Protein AF-Q4R9Z9-F1 (afdb_monomer)

Structure (mmCIF, N/CA/C/O backbone):
data_AF-Q4R9Z9-F1
#
_entry.id   AF-Q4R9Z9-F1
#
loop_
_atom_site.group_PDB
_atom_site.id
_atom_site.type_symbol
_atom_site.label_atom_id
_atom_site.label_alt_id
_atom_site.label_comp_id
_atom_site.label_asym_id
_atom_site.label_entity_id
_atom_site.label_seq_id
_atom_site.pdbx_PDB_ins_code
_atom_site.Cartn_x
_atom_site.Cartn_y
_atom_site.Cartn_z
_atom_site.occupancy
_atom_site.B_iso_or_equiv
_atom_site.auth_seq_id
_atom_site.auth_comp_id
_atom_site.auth_asym_id
_atom_site.auth_atom_id
_atom_site.pdbx_PDB_model_num
ATOM 1 N N . TYR A 1 1 ? -4.452 0.858 14.071 1.00 98.25 1 TYR A N 1
ATOM 2 C CA . TYR A 1 1 ? -5.854 1.250 14.327 1.00 98.25 1 TYR A CA 1
ATOM 3 C C . TYR A 1 1 ? -6.729 0.030 14.118 1.00 98.25 1 TYR A C 1
ATOM 5 O O . TYR A 1 1 ? -6.261 -0.940 13.536 1.00 98.25 1 TYR A O 1
ATOM 13 N N . GLU A 1 2 ? -7.958 0.049 14.612 1.00 97.88 2 GLU A N 1
ATOM 14 C CA . GLU A 1 2 ? -8.841 -1.116 14.569 1.00 97.88 2 GLU A CA 1
ATOM 15 C C . GLU A 1 2 ? -10.013 -0.877 13.621 1.00 97.88 2 GLU A C 1
ATOM 17 O O . GLU A 1 2 ? -10.514 0.245 13.518 1.00 97.88 2 GLU A O 1
ATOM 22 N N . VAL A 1 3 ? -10.450 -1.932 12.935 1.00 97.69 3 VAL A N 1
ATOM 23 C CA . VAL A 1 3 ? -11.632 -1.917 12.064 1.00 97.69 3 VAL A CA 1
ATOM 24 C C . VAL A 1 3 ? -12.477 -3.146 12.360 1.00 97.69 3 VAL A C 1
ATOM 26 O O . VAL A 1 3 ? -11.951 -4.236 12.580 1.00 97.69 3 VAL A O 1
ATOM 29 N N . SER A 1 4 ? -13.796 -2.968 12.339 1.00 95.81 4 SER A N 1
ATOM 30 C CA . SER A 1 4 ? -14.762 -4.061 12.395 1.00 95.81 4 SER A CA 1
ATOM 31 C C . SER A 1 4 ? -15.816 -3.881 11.308 1.00 95.81 4 SER A C 1
ATOM 33 O O . SER A 1 4 ? -16.532 -2.879 11.280 1.00 95.81 4 SER A O 1
ATOM 35 N N . PHE A 1 5 ? -15.939 -4.871 10.424 1.00 94.56 5 PHE A N 1
ATOM 36 C CA . PHE A 1 5 ? -16.993 -4.919 9.411 1.00 94.56 5 PHE A CA 1
ATOM 37 C C . PHE A 1 5 ? -18.237 -5.605 9.988 1.00 94.56 5 PHE A C 1
ATOM 39 O O . PHE A 1 5 ? -18.524 -6.765 9.700 1.00 94.56 5 PHE A O 1
AT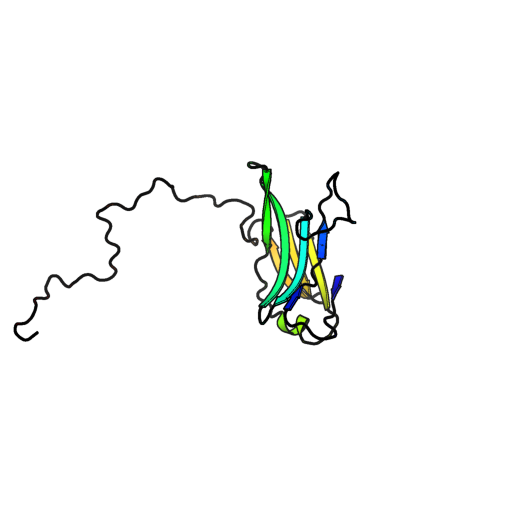OM 46 N 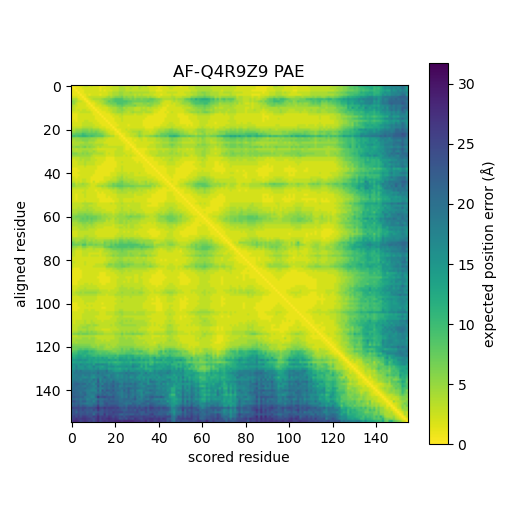N . GLN A 1 6 ? -18.977 -4.888 10.836 1.00 90.44 6 GLN A N 1
ATOM 47 C CA . GLN A 1 6 ? -20.085 -5.444 11.631 1.00 90.44 6 GLN A CA 1
ATOM 48 C C . GLN A 1 6 ? -21.186 -6.107 10.783 1.00 90.44 6 GLN A C 1
ATOM 50 O O . GLN A 1 6 ? -21.710 -7.163 11.141 1.00 90.44 6 GLN A O 1
ATOM 55 N N . ALA A 1 7 ? -21.521 -5.514 9.635 1.00 88.81 7 ALA A N 1
ATOM 56 C CA . ALA A 1 7 ? -22.497 -6.059 8.690 1.00 88.81 7 ALA A CA 1
ATOM 57 C C . ALA A 1 7 ? -21.875 -7.025 7.658 1.00 88.81 7 ALA A C 1
ATOM 59 O O . ALA A 1 7 ? -22.589 -7.566 6.818 1.00 88.81 7 ALA A O 1
ATOM 60 N N . GLY A 1 8 ? -20.565 -7.273 7.735 1.00 85.88 8 GLY A N 1
ATOM 61 C CA . GLY A 1 8 ? -19.769 -7.774 6.617 1.00 85.88 8 GLY A CA 1
ATOM 62 C C . GLY A 1 8 ? -19.432 -6.666 5.616 1.00 85.88 8 GLY A C 1
ATOM 63 O O . GLY A 1 8 ? -19.868 -5.521 5.757 1.00 85.88 8 GLY A O 1
ATOM 64 N N . ILE A 1 9 ? -18.626 -7.006 4.613 1.00 92.44 9 ILE A N 1
ATOM 65 C CA . ILE A 1 9 ? -18.251 -6.097 3.531 1.00 92.44 9 ILE A CA 1
ATOM 66 C C . ILE A 1 9 ? -18.221 -6.838 2.192 1.00 92.44 9 ILE A C 1
ATOM 68 O O . ILE A 1 9 ? -17.538 -7.851 2.045 1.00 92.44 9 ILE A O 1
ATOM 72 N N . ASP A 1 10 ? -18.937 -6.318 1.196 1.00 92.62 10 ASP A N 1
ATOM 73 C CA . ASP A 1 10 ? -18.911 -6.847 -0.173 1.00 92.62 10 ASP A CA 1
ATOM 74 C C . ASP A 1 10 ? -17.918 -6.074 -1.039 1.00 92.62 10 ASP A C 1
ATOM 76 O O . ASP A 1 10 ? -16.996 -6.674 -1.600 1.00 92.62 10 ASP A O 1
ATOM 80 N N . CYS A 1 11 ? -18.063 -4.746 -1.080 1.00 95.50 11 CYS A N 1
ATOM 81 C CA . CYS A 1 11 ? -17.108 -3.832 -1.691 1.00 95.50 11 CYS A CA 1
ATOM 82 C C . CYS A 1 11 ? -17.021 -2.506 -0.915 1.00 95.50 11 CYS A C 1
ATOM 84 O O . CYS A 1 11 ? -18.040 -1.857 -0.686 1.00 95.50 11 CYS A O 1
ATOM 86 N N . GLY A 1 12 ? -15.815 -2.120 -0.501 1.00 94.62 12 GLY A N 1
ATOM 87 C CA . GLY A 1 12 ? -15.498 -0.893 0.218 1.00 94.62 12 GLY A CA 1
ATOM 88 C C . GLY A 1 12 ? -14.104 -0.923 0.862 1.00 94.62 12 GLY A C 1
ATOM 89 O O . GLY A 1 12 ? -13.522 -1.983 1.096 1.00 94.62 12 GLY A O 1
ATOM 90 N N . GLY A 1 13 ? -13.610 0.265 1.207 1.00 95.06 13 GLY A N 1
ATOM 91 C CA . GLY A 1 13 ? -12.344 0.460 1.907 1.00 95.06 13 GLY A CA 1
ATOM 92 C C . GLY A 1 13 ? -12.548 1.042 3.300 1.00 95.06 13 GLY A C 1
ATOM 93 O O . GLY A 1 13 ? -13.412 1.891 3.508 1.00 95.06 13 GLY A O 1
ATOM 94 N N . ALA A 1 14 ? -11.727 0.604 4.250 1.00 97.06 14 ALA A N 1
ATOM 95 C CA . ALA A 1 14 ? -11.647 1.165 5.599 1.00 97.06 14 ALA A CA 1
ATOM 96 C C . ALA A 1 14 ? -10.194 1.514 5.959 1.00 97.06 14 ALA A C 1
ATOM 98 O O . ALA A 1 14 ? -9.757 1.346 7.096 1.00 97.06 14 ALA A O 1
ATOM 99 N N . TYR A 1 15 ? -9.441 1.982 4.963 1.00 97.62 15 TYR A N 1
ATOM 100 C CA . TYR A 1 15 ? -8.069 2.438 5.119 1.00 97.62 15 TYR A CA 1
ATOM 101 C C . TYR A 1 15 ? -7.987 3.883 5.604 1.00 97.62 15 TYR A C 1
ATOM 103 O O . TYR A 1 15 ? -8.864 4.710 5.351 1.00 97.62 15 TYR A O 1
ATOM 111 N N . VAL A 1 16 ? -6.878 4.209 6.262 1.00 97.94 16 VAL A N 1
ATOM 112 C CA . VAL A 1 16 ? -6.561 5.576 6.680 1.00 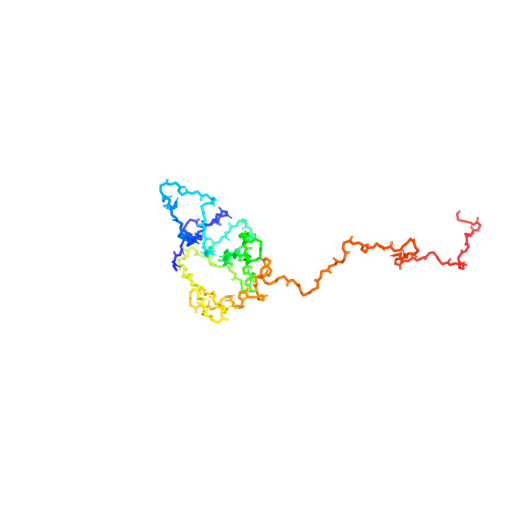97.94 16 VAL A CA 1
ATOM 113 C C . VAL A 1 16 ? -5.594 6.224 5.695 1.00 97.94 16 VAL A C 1
ATOM 115 O O . VAL A 1 16 ? -4.718 5.561 5.139 1.00 97.94 16 VAL A O 1
ATOM 118 N N . LYS A 1 17 ? -5.733 7.538 5.503 1.00 97.44 17 LYS A N 1
ATOM 119 C CA . LYS A 1 17 ? -4.760 8.384 4.801 1.00 97.44 17 LYS A CA 1
ATOM 120 C C . LYS A 1 17 ? -4.082 9.307 5.814 1.00 97.44 17 LYS A C 1
ATOM 122 O O . LYS A 1 17 ? -4.759 10.043 6.526 1.00 97.44 17 LYS A O 1
ATOM 127 N N . LEU A 1 18 ? -2.754 9.302 5.852 1.00 97.25 18 LEU A N 1
ATOM 128 C CA . LEU A 1 18 ? -1.951 10.307 6.544 1.00 97.25 18 LEU A CA 1
ATOM 129 C C . LEU A 1 18 ? -1.677 11.442 5.560 1.00 97.25 18 LEU A C 1
ATOM 131 O O . LEU A 1 18 ? -0.859 11.290 4.650 1.00 97.25 18 LEU A O 1
ATOM 135 N N . LEU A 1 19 ? -2.415 12.543 5.704 1.00 97.12 19 LEU A N 1
ATOM 136 C CA . LEU A 1 19 ? -2.364 13.672 4.777 1.00 97.12 19 LEU A CA 1
ATOM 137 C C . LEU A 1 19 ? -0.985 14.342 4.787 1.00 97.12 19 LEU A C 1
ATOM 139 O O . LEU A 1 19 ? -0.317 14.416 5.819 1.00 97.12 19 LEU A O 1
ATOM 143 N N . SER A 1 20 ? -0.545 14.816 3.623 1.00 95.69 20 SER A N 1
ATOM 144 C CA . SER A 1 20 ? 0.697 15.576 3.519 1.00 95.69 20 SER A CA 1
ATOM 145 C C . SER A 1 20 ? 0.465 16.990 4.034 1.00 95.69 20 SER A C 1
ATOM 147 O O . SER A 1 20 ? -0.506 17.637 3.651 1.00 95.69 20 SER A O 1
ATOM 149 N N . GLN A 1 21 ? 1.379 17.496 4.861 1.00 93.12 21 GLN A N 1
ATOM 150 C CA . GLN A 1 21 ? 1.330 18.890 5.283 1.00 93.12 21 GLN A CA 1
ATOM 151 C C . GLN A 1 21 ? 1.660 19.798 4.093 1.00 93.12 21 GLN A C 1
ATOM 153 O O . GLN A 1 21 ? 2.792 19.810 3.606 1.00 93.12 21 GLN A O 1
ATOM 158 N N . THR A 1 22 ? 0.683 20.587 3.660 1.00 90.19 22 THR A N 1
ATOM 159 C CA . THR A 1 22 ? 0.854 21.672 2.687 1.00 90.19 22 THR A CA 1
ATOM 160 C C . THR A 1 22 ? 0.349 22.983 3.295 1.00 90.19 22 THR A C 1
ATOM 162 O O . THR A 1 22 ? -0.459 22.944 4.225 1.00 90.19 22 THR A O 1
ATOM 165 N N . PRO A 1 23 ? 0.816 24.154 2.824 1.00 91.69 23 PRO A N 1
ATOM 166 C CA . PRO A 1 23 ? 0.267 25.442 3.260 1.00 91.69 23 PRO A CA 1
ATOM 167 C C . PRO A 1 23 ? -1.236 25.575 2.976 1.00 91.69 23 PRO A C 1
ATOM 169 O O . PRO A 1 23 ? -1.953 26.181 3.762 1.00 91.69 23 PRO A O 1
ATOM 172 N N . ASP A 1 24 ? -1.701 24.951 1.890 1.00 90.38 24 ASP A N 1
ATOM 173 C CA . ASP A 1 24 ? -3.085 25.020 1.405 1.00 90.38 24 ASP A CA 1
ATOM 174 C C . ASP A 1 24 ? -3.969 23.860 1.906 1.00 90.38 24 ASP A C 1
ATOM 176 O O . ASP A 1 24 ? -5.011 23.574 1.318 1.00 90.38 24 ASP A O 1
ATOM 180 N N . LEU A 1 25 ? -3.534 23.116 2.932 1.00 93.75 25 LEU A N 1
ATOM 181 C CA . LEU A 1 25 ? -4.316 22.001 3.466 1.00 93.75 25 LEU A CA 1
ATOM 182 C C . LEU A 1 25 ? -5.549 22.529 4.214 1.00 93.75 25 LEU A C 1
ATOM 184 O O . LEU A 1 25 ? -5.436 23.011 5.339 1.00 93.75 25 LEU A O 1
ATOM 188 N N . ASP A 1 26 ? -6.719 22.367 3.600 1.00 94.38 26 ASP A N 1
ATOM 189 C CA . ASP A 1 26 ? -8.027 22.621 4.202 1.00 94.38 26 ASP A CA 1
ATOM 190 C C . ASP A 1 26 ? -8.782 21.297 4.390 1.00 94.38 26 ASP A C 1
ATOM 192 O O . ASP A 1 26 ? -9.082 20.586 3.426 1.00 94.38 26 ASP A O 1
ATOM 196 N N . LEU A 1 27 ? -9.068 20.948 5.647 1.00 95.12 27 LEU A N 1
ATOM 197 C CA . LEU A 1 27 ? -9.753 19.702 5.995 1.00 95.12 27 LEU A CA 1
ATOM 198 C C . LEU A 1 27 ? -11.246 19.738 5.648 1.00 95.12 27 LEU A C 1
ATOM 200 O O . LEU A 1 27 ? -11.824 18.679 5.406 1.00 95.12 27 LEU A O 1
ATOM 204 N N . ASP A 1 28 ? -11.848 20.926 5.551 1.00 96.38 28 ASP A N 1
ATOM 205 C CA . ASP A 1 28 ? -13.246 21.076 5.133 1.00 96.38 28 ASP A CA 1
ATOM 206 C C . ASP A 1 28 ? -13.408 20.840 3.619 1.00 96.38 28 ASP A C 1
ATOM 208 O O . ASP A 1 28 ? -14.508 20.568 3.138 1.00 96.38 28 ASP A O 1
ATOM 212 N N . GLN A 1 29 ? -12.304 20.892 2.864 1.00 94.44 29 GLN A N 1
ATOM 213 C CA . GLN A 1 29 ? -12.224 20.602 1.427 1.00 94.44 29 GLN A CA 1
ATOM 214 C C . GLN A 1 29 ? -11.563 19.243 1.142 1.00 94.44 29 GLN A C 1
ATOM 216 O O . GLN A 1 29 ? -10.987 19.025 0.072 1.00 94.44 29 GLN A O 1
ATOM 221 N N . PHE A 1 30 ? -11.619 18.309 2.096 1.00 94.88 30 PHE A N 1
ATOM 222 C CA . PHE A 1 30 ? -11.067 16.971 1.916 1.00 94.88 30 PHE A CA 1
ATOM 223 C C . PHE A 1 30 ? -11.787 16.200 0.796 1.00 94.88 30 PHE A C 1
ATOM 225 O O . PHE A 1 30 ? -12.998 15.981 0.835 1.00 94.88 30 PHE A O 1
ATOM 232 N N . VAL A 1 31 ? -11.012 15.745 -0.190 1.00 94.12 31 VAL A N 1
ATOM 233 C CA . VAL A 1 31 ? -11.477 15.007 -1.370 1.00 94.12 31 VAL A CA 1
ATOM 234 C C . VAL A 1 31 ? -10.540 13.838 -1.688 1.00 94.12 31 VAL A C 1
ATOM 236 O O . VAL A 1 31 ? -9.476 13.662 -1.090 1.00 94.12 31 VAL A O 1
ATOM 239 N N . ASP A 1 32 ? -10.909 13.025 -2.677 1.00 89.12 32 ASP A N 1
ATOM 240 C CA . ASP A 1 32 ? -10.118 11.882 -3.143 1.00 89.12 32 ASP A CA 1
ATOM 241 C C . ASP A 1 32 ? -8.693 12.279 -3.568 1.00 89.12 32 ASP A C 1
ATOM 243 O O . ASP A 1 32 ? -7.742 11.551 -3.263 1.00 89.12 32 ASP A O 1
ATOM 247 N N . LYS A 1 33 ? -8.553 13.466 -4.176 1.00 90.94 33 LYS A N 1
ATOM 248 C CA . LYS A 1 33 ? -7.292 14.043 -4.672 1.00 90.94 33 LYS A CA 1
ATOM 249 C C . LYS A 1 33 ? -6.454 14.765 -3.613 1.00 90.94 33 LYS A C 1
ATOM 251 O O . LYS A 1 33 ? -5.363 15.233 -3.943 1.00 90.94 33 LYS A O 1
ATOM 256 N N . THR A 1 34 ? -6.931 14.892 -2.370 1.00 94.62 34 THR A N 1
ATOM 257 C CA . THR A 1 34 ? -6.170 15.580 -1.317 1.00 94.62 34 THR A CA 1
ATOM 258 C C . THR A 1 34 ? -4.820 14.879 -1.110 1.00 94.62 34 THR A C 1
ATOM 260 O O . THR A 1 34 ? -4.795 13.659 -0.902 1.00 94.62 34 THR A O 1
ATOM 263 N N . PRO A 1 35 ? -3.691 15.613 -1.159 1.00 95.06 35 PRO A N 1
ATOM 264 C CA . PRO A 1 35 ? -2.369 15.024 -1.014 1.00 95.06 35 PRO A CA 1
ATOM 265 C C . PRO A 1 35 ? -2.206 14.259 0.302 1.00 95.06 35 PRO A C 1
ATOM 267 O O . PRO A 1 35 ? -2.429 14.791 1.388 1.00 95.06 35 PRO A O 1
ATOM 270 N N . TYR A 1 36 ? -1.752 13.014 0.199 1.00 96.94 36 TYR A N 1
ATOM 271 C CA . TYR A 1 36 ? -1.343 12.200 1.338 1.00 96.94 36 TYR A CA 1
ATOM 272 C C . TYR A 1 36 ? 0.093 11.715 1.193 1.00 96.94 36 TYR A C 1
ATOM 274 O O . TYR A 1 36 ? 0.650 11.689 0.094 1.00 96.94 36 TYR A O 1
ATOM 282 N N . THR A 1 37 ? 0.683 11.338 2.321 1.00 96.94 37 THR A N 1
ATOM 283 C CA . THR A 1 37 ? 2.022 10.754 2.400 1.00 96.94 37 THR A CA 1
ATOM 284 C C . THR A 1 37 ? 1.933 9.237 2.488 1.00 96.94 37 THR A C 1
ATOM 286 O O . THR A 1 37 ? 2.668 8.552 1.786 1.00 96.94 37 THR A O 1
ATOM 289 N N . ILE A 1 38 ? 1.016 8.712 3.310 1.00 98.06 38 ILE A N 1
ATOM 290 C CA . ILE A 1 38 ? 0.801 7.272 3.509 1.00 98.06 38 ILE A CA 1
ATOM 291 C C . ILE A 1 38 ? -0.694 6.968 3.406 1.00 98.06 38 ILE A C 1
ATOM 293 O O . ILE A 1 38 ? -1.511 7.692 3.968 1.00 98.06 38 ILE A O 1
ATOM 297 N N . MET A 1 39 ? -1.048 5.885 2.723 1.00 98.38 39 MET A N 1
ATOM 298 C CA . MET A 1 39 ? -2.354 5.239 2.811 1.00 98.38 39 MET A CA 1
ATOM 299 C C . MET A 1 39 ? -2.142 3.819 3.328 1.00 98.38 39 MET A C 1
ATOM 301 O O . MET A 1 39 ? -1.324 3.075 2.788 1.00 98.38 39 MET A O 1
ATOM 305 N N . PHE A 1 40 ? -2.859 3.451 4.385 1.00 98.62 40 PHE A N 1
ATOM 306 C CA . PHE A 1 40 ? -2.679 2.162 5.039 1.00 98.62 40 PHE A CA 1
ATOM 307 C C . PHE A 1 40 ? -4.008 1.575 5.506 1.00 98.62 40 PHE A C 1
ATOM 309 O O . PHE A 1 40 ? -4.738 2.226 6.259 1.00 98.62 40 PHE A O 1
ATOM 316 N N . GLY A 1 41 ? -4.316 0.338 5.116 1.00 98.00 41 GLY A N 1
ATOM 317 C CA . GLY A 1 41 ? -5.481 -0.350 5.659 1.00 98.00 41 GLY A CA 1
ATOM 318 C C . GLY A 1 41 ? -6.216 -1.345 4.786 1.00 98.00 41 GLY A C 1
ATOM 319 O O . GLY A 1 41 ? -5.838 -1.560 3.635 1.00 98.00 41 GLY A O 1
ATOM 320 N N . PRO A 1 42 ? -7.283 -1.937 5.346 1.00 97.44 42 PRO A N 1
ATOM 321 C CA . PRO A 1 42 ? -8.082 -2.931 4.663 1.00 97.44 42 PRO A CA 1
ATOM 322 C C . PRO A 1 42 ? -8.943 -2.312 3.559 1.00 97.44 42 PRO A C 1
ATOM 324 O O . PRO A 1 42 ? -9.580 -1.269 3.737 1.00 97.44 42 PRO A O 1
ATOM 327 N N . ASP A 1 43 ? -8.989 -3.000 2.429 1.00 96.88 43 ASP A N 1
ATOM 328 C CA . ASP A 1 43 ? -9.826 -2.696 1.278 1.00 96.88 43 ASP A CA 1
ATOM 329 C C . ASP A 1 43 ? -10.293 -4.001 0.644 1.00 96.88 43 ASP A C 1
ATOM 331 O O . ASP A 1 43 ? -9.498 -4.906 0.378 1.00 96.88 43 ASP A O 1
ATOM 335 N N . LYS A 1 44 ? -11.598 -4.118 0.427 1.00 95.19 44 LYS A N 1
ATOM 336 C CA . LYS A 1 44 ? -12.190 -5.301 -0.183 1.00 95.19 44 LYS A CA 1
ATOM 337 C C . LYS A 1 44 ? -13.105 -4.884 -1.308 1.00 95.19 44 LYS A C 1
ATOM 339 O O . LYS A 1 44 ? -13.954 -4.031 -1.108 1.00 95.19 44 LYS A O 1
ATOM 344 N N . CYS A 1 45 ? -13.031 -5.560 -2.448 1.00 95.12 45 CYS A N 1
ATOM 345 C CA . CYS A 1 45 ? -14.083 -5.472 -3.455 1.00 95.12 45 CYS A CA 1
ATOM 346 C C . CYS A 1 45 ? -14.282 -6.815 -4.155 1.00 95.12 45 CYS A C 1
ATOM 348 O O . CYS A 1 45 ? -13.380 -7.325 -4.817 1.00 95.12 45 CYS A O 1
ATOM 350 N N . GLY A 1 46 ? -15.459 -7.422 -3.975 1.00 93.25 46 GLY A N 1
ATOM 351 C CA . GLY A 1 46 ? -15.720 -8.784 -4.442 1.00 93.25 46 GLY A CA 1
ATOM 352 C C . GLY A 1 46 ? -14.843 -9.803 -3.707 1.00 93.25 46 GLY A C 1
ATOM 353 O O . GLY A 1 46 ? -14.840 -9.835 -2.476 1.00 93.25 46 GLY A O 1
ATOM 354 N N . GLU A 1 47 ? -14.099 -10.609 -4.464 1.00 91.56 47 GLU A N 1
ATOM 355 C CA . GLU A 1 47 ? -13.139 -11.607 -3.955 1.00 91.56 47 GLU A CA 1
ATOM 356 C C . GLU A 1 47 ? -11.713 -11.042 -3.802 1.00 91.56 47 GLU A C 1
ATOM 358 O O . GLU A 1 47 ? -10.778 -11.769 -3.469 1.00 91.56 47 GLU A O 1
ATOM 363 N N . GLU A 1 48 ? -11.511 -9.742 -4.043 1.00 92.81 48 GLU A N 1
ATOM 364 C CA . GLU A 1 48 ? -10.223 -9.099 -3.800 1.00 92.81 48 GLU A CA 1
ATOM 365 C C . GLU A 1 48 ?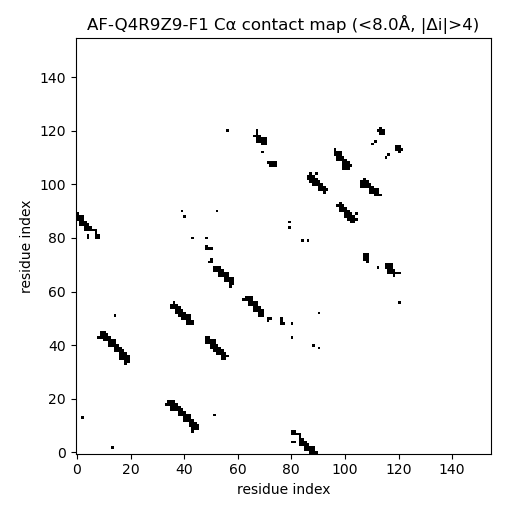 -10.137 -8.606 -2.356 1.00 92.81 48 GLU A C 1
ATOM 367 O O . GLU A 1 48 ? -10.798 -7.637 -1.990 1.00 92.81 48 GLU A O 1
ATOM 372 N N . TYR A 1 49 ? -9.287 -9.249 -1.555 1.00 94.44 49 TYR A N 1
ATOM 373 C CA . TYR A 1 49 ? -8.973 -8.864 -0.177 1.00 94.44 49 TYR A CA 1
ATOM 374 C C . TYR A 1 49 ? -7.586 -8.211 -0.149 1.00 94.44 49 TYR A C 1
ATOM 376 O O . TYR A 1 49 ? -6.575 -8.891 -0.326 1.00 94.44 49 TYR A O 1
ATOM 384 N N . LYS A 1 50 ? -7.516 -6.888 0.023 1.00 95.06 50 LYS A N 1
ATOM 385 C CA . LYS A 1 50 ? -6.266 -6.118 -0.041 1.00 95.06 50 LYS A CA 1
ATOM 386 C C . LYS A 1 50 ? -5.988 -5.430 1.283 1.00 95.06 50 LYS A C 1
ATOM 388 O O . LYS A 1 50 ? -6.844 -4.755 1.832 1.00 95.06 50 LYS A O 1
ATOM 393 N N . LEU A 1 51 ? -4.752 -5.528 1.755 1.00 97.00 51 LEU A N 1
ATOM 394 C CA . LEU A 1 51 ? -4.244 -4.679 2.825 1.00 97.00 51 LEU A CA 1
ATOM 395 C C . LEU A 1 51 ? -3.266 -3.683 2.210 1.00 97.00 51 LEU A C 1
ATOM 397 O O . LEU A 1 51 ? -2.134 -4.037 1.885 1.00 97.00 51 LEU A O 1
ATOM 401 N N . HIS A 1 52 ? -3.731 -2.455 1.992 1.00 97.62 52 HIS A N 1
ATOM 402 C CA . HIS A 1 52 ? -2.923 -1.411 1.377 1.00 97.62 52 HIS A CA 1
ATOM 403 C C . HIS A 1 52 ? -1.824 -0.971 2.329 1.00 97.62 52 HIS A C 1
ATOM 405 O O . HIS A 1 52 ? -2.100 -0.628 3.475 1.00 97.62 52 HIS A O 1
ATOM 411 N N . PHE A 1 53 ? -0.603 -0.896 1.817 1.00 98.00 53 PHE A N 1
ATOM 412 C CA . PHE A 1 53 ? 0.414 0.028 2.293 1.00 98.00 53 PHE A CA 1
ATOM 413 C C . PHE A 1 53 ? 0.952 0.765 1.069 1.00 98.00 53 PHE A C 1
ATOM 415 O O . PHE A 1 53 ? 1.609 0.179 0.213 1.00 98.00 53 PHE A O 1
ATOM 422 N N . ILE A 1 54 ? 0.609 2.043 0.960 1.00 98.00 54 ILE A N 1
ATOM 423 C CA . ILE A 1 54 ? 0.997 2.907 -0.150 1.00 98.00 54 ILE A CA 1
ATOM 424 C C . ILE A 1 54 ? 1.668 4.130 0.449 1.00 98.00 54 ILE A C 1
ATOM 426 O O . ILE A 1 54 ? 1.149 4.715 1.402 1.00 98.00 54 ILE A O 1
ATOM 430 N N . PHE A 1 55 ? 2.783 4.558 -0.127 1.00 96.56 55 PHE A N 1
ATOM 431 C CA . PHE A 1 55 ? 3.333 5.875 0.168 1.00 96.56 55 PHE A CA 1
ATOM 432 C C . PHE A 1 55 ? 3.590 6.654 -1.113 1.00 96.56 55 PHE A C 1
ATOM 434 O O . PHE A 1 55 ? 3.824 6.082 -2.176 1.00 96.56 55 PHE A O 1
ATOM 441 N N . ARG A 1 56 ? 3.525 7.980 -1.012 1.00 95.75 56 ARG A N 1
ATOM 442 C CA . ARG A 1 56 ? 3.795 8.878 -2.135 1.00 95.75 56 ARG A CA 1
ATOM 443 C C . ARG A 1 56 ? 5.247 9.324 -2.086 1.00 95.75 56 ARG A C 1
ATOM 445 O O . ARG A 1 56 ? 5.672 9.978 -1.135 1.00 95.75 56 ARG A O 1
ATOM 452 N N . HIS A 1 57 ? 6.005 8.965 -3.116 1.00 94.50 57 HIS A N 1
ATOM 453 C CA . HIS A 1 57 ? 7.406 9.335 -3.263 1.00 94.50 57 HIS A CA 1
ATOM 454 C C . HIS A 1 57 ? 7.539 10.480 -4.261 1.00 94.50 57 HIS A C 1
ATOM 456 O O . HIS A 1 57 ? 7.003 10.409 -5.366 1.00 94.50 57 HIS A O 1
ATOM 462 N N . LYS A 1 58 ? 8.276 11.527 -3.884 1.00 93.81 58 LYS A N 1
ATOM 463 C CA . LYS A 1 58 ? 8.646 12.600 -4.805 1.00 93.81 58 LYS A CA 1
ATOM 464 C C . LYS A 1 58 ? 9.945 12.231 -5.502 1.00 93.81 58 LYS A C 1
ATOM 466 O O . LYS A 1 58 ? 10.981 12.149 -4.845 1.00 93.81 58 LYS A O 1
ATOM 471 N N . ASN A 1 59 ? 9.905 12.086 -6.820 1.00 92.06 59 ASN A N 1
ATOM 472 C CA . ASN A 1 59 ? 11.109 11.895 -7.610 1.00 92.06 59 ASN A CA 1
ATOM 473 C C . ASN A 1 59 ? 12.011 13.141 -7.473 1.00 92.06 59 ASN A C 1
ATOM 475 O O . ASN A 1 59 ? 11.574 14.250 -7.794 1.00 92.06 59 ASN A O 1
ATOM 479 N N . PRO A 1 60 ? 13.267 13.006 -7.013 1.00 91.25 60 PRO A N 1
ATOM 480 C CA . PRO A 1 60 ? 14.140 14.154 -6.775 1.00 91.25 60 PRO A CA 1
ATOM 481 C C . PRO A 1 60 ? 14.605 14.850 -8.064 1.00 91.25 60 PRO A C 1
ATOM 483 O O . PRO A 1 60 ? 15.053 15.992 -7.994 1.00 91.25 60 PRO A O 1
ATOM 486 N N . LYS A 1 61 ? 14.512 14.190 -9.227 1.00 89.81 61 LYS A N 1
ATOM 487 C CA . LYS A 1 61 ? 14.911 14.746 -10.529 1.00 89.81 61 LYS A CA 1
ATOM 488 C C . LYS A 1 61 ? 13.753 15.436 -11.245 1.00 89.81 61 LYS A C 1
ATOM 490 O O . LYS A 1 61 ? 13.917 16.562 -11.699 1.00 89.81 61 LYS A O 1
ATOM 495 N N . THR A 1 62 ? 12.603 14.770 -11.355 1.00 91.50 62 THR A N 1
ATOM 496 C CA . THR A 1 62 ? 11.438 15.322 -12.074 1.00 91.50 62 THR A CA 1
ATOM 497 C C . THR A 1 62 ? 10.550 16.181 -11.177 1.00 91.50 62 THR A C 1
ATOM 499 O O . THR A 1 62 ? 9.810 17.028 -11.662 1.00 91.50 62 THR A O 1
ATOM 502 N N . GLY A 1 63 ? 10.625 15.995 -9.855 1.00 92.62 63 GLY A N 1
ATOM 503 C CA . GLY A 1 63 ? 9.766 16.667 -8.882 1.00 92.62 63 GLY A CA 1
ATOM 504 C C . GLY A 1 63 ? 8.345 16.101 -8.805 1.00 92.62 63 GLY A C 1
ATOM 505 O O . GLY A 1 63 ? 7.564 16.564 -7.972 1.00 92.62 63 GLY A O 1
ATOM 506 N N . GLU A 1 64 ? 8.023 15.108 -9.633 1.00 92.38 64 GLU A N 1
ATOM 507 C CA . GLU A 1 64 ? 6.714 14.467 -9.686 1.00 92.38 64 GLU A CA 1
ATOM 508 C C . GLU A 1 64 ? 6.513 13.520 -8.503 1.00 92.38 64 GLU A C 1
ATOM 510 O O . GLU A 1 64 ? 7.453 12.887 -8.015 1.00 92.38 64 GLU A O 1
ATOM 515 N N . PHE A 1 65 ? 5.271 13.437 -8.033 1.00 93.06 65 PHE A N 1
ATOM 516 C CA . PHE A 1 65 ? 4.875 12.494 -6.996 1.00 93.06 65 PHE A CA 1
ATOM 517 C C . PHE A 1 65 ? 4.269 11.253 -7.630 1.00 93.06 65 PHE A C 1
ATOM 519 O O . PHE A 1 65 ? 3.346 11.361 -8.433 1.00 93.06 65 PHE A O 1
ATOM 526 N N . GLU A 1 66 ? 4.721 10.090 -7.184 1.00 94.56 66 GLU A N 1
ATOM 527 C CA . GLU A 1 66 ? 4.207 8.800 -7.621 1.00 94.56 66 GLU A CA 1
ATOM 528 C C . GLU A 1 66 ? 3.827 7.948 -6.410 1.00 94.56 66 GLU A C 1
ATOM 530 O O . GLU A 1 66 ? 4.501 7.965 -5.375 1.00 94.56 66 GLU A O 1
ATOM 535 N N . GLU A 1 67 ? 2.728 7.212 -6.535 1.00 96.88 67 GLU A N 1
ATOM 536 C CA . GLU A 1 67 ? 2.312 6.234 -5.537 1.00 96.88 67 GLU A CA 1
ATOM 537 C C . GLU A 1 67 ? 3.138 4.958 -5.669 1.00 96.88 67 GLU A C 1
ATOM 539 O O . GLU A 1 67 ? 3.324 4.414 -6.754 1.00 96.88 67 GLU A O 1
ATOM 544 N N . LYS A 1 68 ? 3.656 4.491 -4.538 1.00 96.75 68 LYS A N 1
ATOM 545 C CA . LYS A 1 68 ? 4.461 3.280 -4.421 1.00 96.75 68 LYS A CA 1
ATOM 546 C C . LYS A 1 68 ? 3.689 2.316 -3.536 1.00 96.75 68 LYS A C 1
ATOM 548 O O . LYS A 1 68 ? 3.460 2.607 -2.361 1.00 96.75 68 LYS A O 1
ATOM 553 N N . HIS A 1 69 ? 3.262 1.196 -4.105 1.00 97.75 69 HIS A N 1
ATOM 554 C CA . HIS A 1 69 ? 2.402 0.222 -3.442 1.00 97.75 69 HIS A CA 1
ATOM 555 C C . HIS A 1 69 ? 3.247 -0.938 -2.933 1.00 97.75 69 HIS A C 1
ATOM 557 O O . HIS A 1 69 ? 3.986 -1.538 -3.710 1.00 97.75 69 HIS A O 1
ATOM 563 N N . ALA A 1 70 ? 3.122 -1.292 -1.660 1.00 96.81 70 ALA A N 1
ATOM 564 C CA . ALA A 1 70 ? 3.719 -2.516 -1.152 1.00 96.81 70 ALA A CA 1
ATOM 565 C C . ALA A 1 70 ? 3.174 -3.728 -1.909 1.00 96.81 70 ALA A C 1
ATOM 567 O O . ALA A 1 70 ? 1.986 -3.792 -2.249 1.00 96.81 70 ALA A O 1
ATOM 568 N N . LYS A 1 71 ? 4.050 -4.702 -2.165 1.00 93.94 71 LYS A N 1
ATOM 569 C CA . LYS A 1 71 ? 3.641 -6.004 -2.699 1.00 93.94 71 LYS A CA 1
ATOM 570 C C . LYS A 1 71 ? 2.562 -6.618 -1.805 1.00 93.94 71 LYS A C 1
ATOM 572 O O . LYS A 1 71 ? 2.533 -6.391 -0.594 1.00 93.94 71 LYS A O 1
ATOM 577 N N . LYS A 1 72 ? 1.656 -7.386 -2.412 1.00 90.94 72 LYS A N 1
ATOM 578 C CA . LYS A 1 72 ? 0.595 -8.069 -1.666 1.00 90.94 72 LYS A CA 1
ATOM 579 C C . LYS A 1 72 ? 1.216 -9.065 -0.675 1.00 90.94 72 LYS A C 1
ATOM 581 O O . LYS A 1 72 ? 2.195 -9.709 -1.040 1.00 90.94 72 LYS A O 1
ATOM 586 N N . PRO A 1 73 ? 0.657 -9.199 0.538 1.00 90.25 73 PRO A N 1
ATOM 587 C CA . PRO A 1 73 ? 1.086 -10.233 1.468 1.00 90.25 73 PRO A CA 1
ATOM 588 C C . PRO A 1 73 ? 0.762 -11.627 0.924 1.00 90.25 73 PRO A C 1
ATOM 590 O O . PRO A 1 73 ? -0.274 -11.812 0.285 1.00 90.25 73 PRO A O 1
ATOM 593 N N . ASP A 1 74 ? 1.607 -12.606 1.250 1.00 87.00 74 ASP A N 1
ATOM 594 C CA . ASP A 1 74 ? 1.347 -14.026 0.965 1.00 87.00 74 ASP A CA 1
ATOM 595 C C . ASP A 1 74 ? 0.322 -14.641 1.937 1.00 87.00 74 ASP A C 1
ATOM 597 O O . ASP A 1 74 ? -0.219 -15.720 1.694 1.00 87.00 74 ASP A O 1
ATOM 601 N N . ALA A 1 75 ? 0.051 -13.964 3.057 1.00 90.12 75 ALA A N 1
ATOM 602 C CA . ALA A 1 75 ? -0.918 -14.401 4.052 1.00 90.12 75 ALA A CA 1
ATOM 603 C C . ALA A 1 75 ? -2.362 -14.329 3.518 1.00 90.12 75 ALA A C 1
ATOM 605 O O . ALA A 1 75 ? -2.756 -13.348 2.885 1.00 90.12 75 ALA A O 1
ATOM 606 N N . ASP A 1 76 ? -3.181 -15.335 3.845 1.00 92.31 76 ASP A N 1
ATOM 607 C CA . ASP A 1 76 ? -4.620 -15.292 3.570 1.00 92.31 76 ASP A CA 1
ATOM 608 C C . ASP A 1 76 ? -5.297 -14.264 4.482 1.00 92.31 76 ASP A C 1
ATOM 610 O O . ASP A 1 76 ? -5.381 -14.433 5.699 1.00 92.31 76 ASP A O 1
ATOM 614 N N . LEU A 1 77 ? -5.784 -13.182 3.878 1.00 93.44 77 LEU A N 1
ATOM 615 C CA . LEU A 1 77 ? -6.436 -12.100 4.601 1.00 93.44 77 LEU A CA 1
ATOM 616 C C . LEU A 1 77 ? -7.947 -12.301 4.762 1.00 93.44 77 LEU A C 1
ATOM 618 O O . LEU A 1 77 ? -8.582 -11.527 5.475 1.00 93.44 77 LEU A O 1
ATOM 622 N N . ARG A 1 78 ? -8.553 -13.297 4.103 1.00 93.50 78 ARG A N 1
ATOM 623 C CA . ARG A 1 78 ? -10.013 -13.424 3.959 1.00 93.50 78 ARG A CA 1
ATOM 624 C C . ARG A 1 78 ? -10.765 -13.424 5.287 1.00 93.50 78 ARG A C 1
ATOM 626 O O . ARG A 1 78 ? -11.843 -12.823 5.389 1.00 93.50 78 ARG A O 1
ATOM 633 N N . SER A 1 79 ? -10.222 -14.097 6.300 1.00 92.88 79 SER A N 1
ATOM 634 C CA . SER A 1 79 ? -10.856 -14.204 7.618 1.00 92.88 79 SER A CA 1
ATOM 635 C C . SER A 1 79 ? -11.083 -12.835 8.255 1.00 92.88 79 SER A C 1
ATOM 637 O O . SER A 1 79 ? -12.169 -12.599 8.780 1.00 92.88 79 SER A O 1
ATOM 639 N N . TYR A 1 80 ? -10.134 -11.906 8.093 1.00 94.00 80 TYR A N 1
ATOM 640 C CA . TYR A 1 80 ? -10.174 -10.570 8.700 1.00 94.00 80 TYR A CA 1
ATOM 641 C C . TYR A 1 80 ? -11.296 -9.664 8.163 1.00 94.00 80 TYR A C 1
ATOM 643 O O . TYR A 1 80 ? -11.602 -8.624 8.743 1.00 94.00 80 TYR A O 1
ATOM 651 N N . TYR A 1 81 ? -11.919 -10.041 7.042 1.00 94.31 81 TYR A N 1
ATOM 652 C CA . TYR A 1 81 ? -13.018 -9.291 6.423 1.00 94.31 81 TYR A CA 1
ATOM 653 C C . TYR A 1 81 ? -14.382 -9.951 6.622 1.00 94.31 81 TYR A C 1
ATOM 655 O O . TYR A 1 81 ? -15.410 -9.324 6.366 1.00 94.31 81 TYR A O 1
ATOM 663 N N . THR A 1 82 ? -14.413 -11.229 7.010 1.00 92.62 82 THR A N 1
ATOM 664 C CA . THR A 1 82 ? -15.625 -12.061 6.933 1.00 92.62 82 THR A CA 1
ATOM 665 C C . THR A 1 82 ? -16.096 -12.590 8.282 1.00 92.62 82 THR A C 1
ATOM 667 O O . THR A 1 82 ? -17.280 -12.899 8.421 1.00 92.62 82 THR A O 1
ATOM 670 N N . ASP A 1 83 ? -15.226 -12.649 9.291 1.00 92.94 83 ASP A N 1
ATOM 671 C CA . ASP A 1 83 ? -15.564 -13.198 10.609 1.00 92.94 83 ASP A CA 1
ATOM 672 C C . ASP A 1 83 ? -16.375 -12.239 11.511 1.00 92.94 83 ASP A C 1
ATOM 674 O O . ASP A 1 83 ? -16.844 -12.643 12.579 1.00 92.94 83 ASP A O 1
ATOM 678 N N . LYS A 1 84 ? -16.576 -10.992 11.052 1.00 93.69 84 LYS A N 1
ATOM 679 C CA . LYS A 1 84 ? -17.304 -9.898 11.724 1.00 93.69 84 LYS A CA 1
ATOM 680 C C . LYS A 1 84 ? -16.712 -9.486 13.076 1.00 93.69 84 LYS A C 1
ATOM 682 O O . LYS A 1 84 ? -17.422 -8.915 13.906 1.00 93.69 84 LYS A O 1
ATOM 687 N N . LYS A 1 85 ? -15.430 -9.759 13.316 1.00 95.38 85 LYS A N 1
ATOM 688 C CA . LYS A 1 85 ? -14.724 -9.323 14.521 1.00 95.38 85 LYS A CA 1
ATOM 689 C C . LYS A 1 85 ? -14.029 -7.987 14.296 1.00 95.38 85 LYS A C 1
ATOM 691 O O . LYS A 1 85 ? -14.028 -7.419 13.204 1.00 95.38 85 LYS A O 1
ATOM 696 N N . THR A 1 86 ? -13.526 -7.430 15.388 1.00 97.62 86 THR A N 1
ATOM 697 C CA . THR A 1 86 ? -12.620 -6.285 15.347 1.00 97.62 86 THR A CA 1
ATOM 698 C C . THR A 1 86 ? -11.208 -6.810 15.150 1.00 97.62 86 THR A C 1
ATOM 700 O O . THR A 1 86 ? -10.787 -7.682 15.908 1.00 97.62 86 THR A O 1
ATOM 703 N N . HIS A 1 87 ? -10.490 -6.255 14.177 1.00 98.00 87 HIS A N 1
ATOM 704 C CA . HIS A 1 87 ? -9.087 -6.572 13.926 1.00 98.00 87 HIS A CA 1
ATOM 705 C C . HIS A 1 87 ? -8.215 -5.332 14.063 1.00 98.00 87 HIS A C 1
ATOM 707 O O . HIS A 1 87 ? -8.611 -4.230 13.666 1.00 98.00 87 HIS A O 1
ATOM 713 N N . LEU A 1 88 ? -7.017 -5.527 14.607 1.00 98.50 88 LEU A N 1
ATOM 714 C CA . LEU A 1 88 ? -6.003 -4.500 14.792 1.00 98.50 88 LEU A CA 1
ATOM 715 C C . LEU A 1 88 ? -5.035 -4.495 13.610 1.00 98.50 88 LEU A C 1
ATOM 717 O O . LEU A 1 88 ? -4.299 -5.453 13.405 1.00 98.50 88 LEU A O 1
ATOM 721 N N . TYR A 1 89 ? -4.979 -3.377 12.892 1.00 98.44 89 TYR A N 1
ATOM 722 C CA . TYR A 1 89 ? -4.061 -3.145 11.780 1.00 98.44 89 TYR A CA 1
ATOM 723 C C . TYR A 1 89 ? -2.919 -2.230 12.218 1.00 98.44 89 TYR A C 1
ATOM 725 O O . TYR A 1 89 ? -3.146 -1.096 12.664 1.00 98.44 89 TYR A O 1
ATOM 733 N N . THR A 1 90 ? -1.687 -2.694 12.039 1.00 98.62 90 THR A N 1
ATOM 734 C CA . THR A 1 90 ? -0.473 -1.972 12.430 1.00 98.62 90 THR A CA 1
ATOM 735 C C . THR A 1 90 ? 0.483 -1.881 11.250 1.00 98.62 90 THR A C 1
ATOM 737 O O . THR A 1 90 ? 0.758 -2.878 10.592 1.00 98.62 90 THR A O 1
ATOM 740 N N . LEU A 1 91 ? 1.004 -0.680 11.008 1.00 98.56 91 LEU A N 1
ATOM 741 C CA . LEU A 1 91 ? 2.106 -0.429 10.086 1.00 98.56 91 LEU A CA 1
ATOM 742 C C . LEU A 1 91 ? 3.288 0.080 10.907 1.00 98.56 91 LEU A C 1
ATOM 744 O O . LEU A 1 91 ? 3.162 1.086 11.607 1.00 98.56 91 LEU A O 1
ATOM 748 N N . VAL A 1 92 ? 4.419 -0.605 10.803 1.00 98.38 92 VAL A N 1
ATOM 749 C CA . VAL A 1 92 ? 5.705 -0.180 11.355 1.00 98.38 92 VAL A CA 1
ATOM 750 C C . VAL A 1 92 ? 6.590 0.206 10.182 1.00 98.38 92 VAL A C 1
ATOM 752 O O . VAL A 1 92 ? 6.782 -0.587 9.265 1.00 98.38 92 VAL A O 1
ATOM 755 N N . LEU A 1 93 ? 7.106 1.433 10.197 1.00 97.88 93 LEU A N 1
ATOM 756 C CA . LEU A 1 93 ? 8.049 1.921 9.199 1.00 97.88 93 LEU A CA 1
ATOM 757 C C . LEU A 1 93 ? 9.324 2.373 9.904 1.00 97.88 93 LEU A C 1
ATOM 759 O O . LEU A 1 93 ? 9.283 3.275 10.743 1.00 97.88 93 LEU A O 1
ATOM 763 N N . ASN A 1 94 ? 10.443 1.749 9.555 1.00 98.00 94 ASN A N 1
ATOM 764 C CA . ASN A 1 94 ? 11.728 1.984 10.191 1.00 98.00 94 ASN A CA 1
ATOM 765 C C . ASN A 1 94 ? 12.571 3.003 9.401 1.00 98.00 94 ASN A C 1
ATOM 767 O O . ASN A 1 94 ? 12.463 3.093 8.174 1.00 98.00 94 ASN A O 1
ATOM 771 N N . PRO A 1 95 ? 13.467 3.752 10.074 1.00 97.56 95 PRO A N 1
ATOM 772 C CA . PRO A 1 95 ? 14.358 4.713 9.415 1.00 97.56 95 PRO A CA 1
ATOM 773 C C . PRO A 1 95 ? 15.345 4.101 8.410 1.00 97.56 95 PRO A C 1
ATOM 775 O O . PRO A 1 95 ? 15.908 4.823 7.593 1.00 97.56 95 PRO A O 1
ATOM 778 N N . ASP A 1 96 ? 15.570 2.788 8.459 1.00 96.88 96 ASP A N 1
ATOM 779 C CA . ASP A 1 96 ? 16.416 2.048 7.515 1.00 96.88 96 ASP A CA 1
ATOM 780 C C . ASP A 1 96 ? 15.689 1.666 6.209 1.00 96.88 96 ASP A C 1
ATOM 782 O O . ASP A 1 96 ? 16.229 0.933 5.381 1.00 96.88 96 ASP A O 1
ATOM 786 N N . ASN A 1 97 ? 14.486 2.211 5.993 1.00 96.12 97 ASN A N 1
ATOM 787 C CA . ASN A 1 97 ? 13.591 1.935 4.869 1.00 96.12 97 ASN A CA 1
ATOM 788 C C . ASN A 1 97 ? 12.971 0.533 4.878 1.00 96.12 97 ASN A C 1
ATOM 790 O O . ASN A 1 97 ? 12.462 0.103 3.841 1.00 96.12 97 ASN A O 1
ATOM 794 N N . THR A 1 98 ? 12.994 -0.186 6.000 1.00 97.94 98 THR A N 1
ATOM 795 C CA . THR A 1 98 ? 12.219 -1.423 6.163 1.00 97.94 98 THR A CA 1
ATOM 796 C C . THR A 1 98 ? 10.828 -1.136 6.716 1.00 97.94 98 THR A C 1
ATOM 798 O O . THR A 1 98 ? 10.610 -0.140 7.410 1.00 97.94 98 THR A O 1
ATOM 801 N N . PHE A 1 99 ? 9.869 -2.000 6.401 1.00 97.94 99 PHE A N 1
ATOM 802 C CA . PHE A 1 99 ? 8.520 -1.925 6.941 1.00 97.94 99 PHE A CA 1
ATOM 803 C C . PHE A 1 99 ? 8.000 -3.300 7.348 1.00 97.94 99 PHE A C 1
ATOM 805 O O . PHE A 1 99 ? 8.387 -4.326 6.786 1.00 97.94 99 PHE A O 1
ATOM 812 N N . GLU A 1 100 ? 7.055 -3.289 8.280 1.00 98.00 100 GLU A N 1
ATOM 813 C CA . GLU A 1 100 ? 6.267 -4.448 8.678 1.00 98.00 100 GLU A CA 1
ATOM 814 C C . GLU A 1 100 ? 4.793 -4.054 8.759 1.00 98.00 100 GLU A C 1
ATOM 816 O O . GLU A 1 100 ? 4.428 -2.995 9.277 1.00 98.00 100 GLU A O 1
ATOM 821 N N . VAL A 1 101 ? 3.930 -4.924 8.251 1.00 98.12 101 VAL A N 1
ATOM 822 C CA . VAL A 1 101 ? 2.482 -4.823 8.376 1.00 98.12 101 VAL A CA 1
ATOM 823 C C . VAL A 1 101 ? 2.008 -5.981 9.228 1.00 98.12 101 VAL A C 1
ATOM 825 O O . VAL A 1 101 ? 2.251 -7.146 8.904 1.00 98.12 101 VAL A O 1
ATOM 828 N N . LEU A 1 102 ? 1.300 -5.654 10.302 1.00 98.06 102 LEU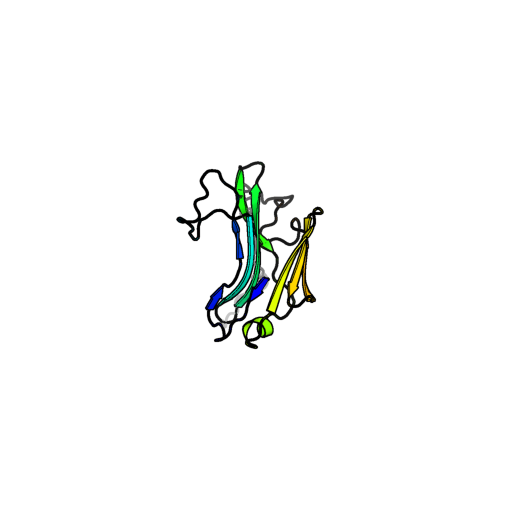 A N 1
ATOM 829 C CA . LEU A 1 102 ? 0.761 -6.625 11.232 1.00 98.06 102 LEU A CA 1
ATOM 830 C C . LEU A 1 102 ? -0.761 -6.541 11.272 1.00 98.06 102 LEU A C 1
ATOM 832 O O . LEU A 1 102 ? -1.336 -5.448 11.254 1.00 98.06 102 LEU A O 1
ATOM 836 N N . VAL A 1 103 ? -1.389 -7.705 11.390 1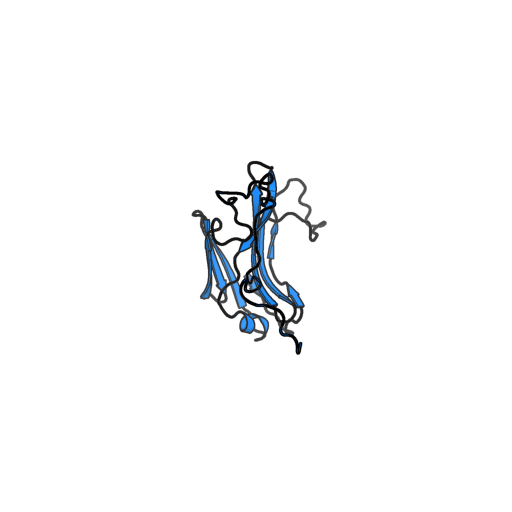.00 98.00 103 VAL A N 1
ATOM 837 C CA . VAL A 1 103 ? -2.806 -7.850 11.725 1.00 98.00 103 VAL A CA 1
ATOM 838 C C . VAL A 1 103 ? -2.897 -8.679 12.998 1.00 98.00 103 VAL A C 1
ATOM 840 O O . VAL A 1 103 ? -2.298 -9.748 13.086 1.00 98.00 103 VAL A O 1
ATOM 843 N N . ASP A 1 104 ? -3.575 -8.155 14.017 1.00 97.44 104 ASP A N 1
ATOM 844 C CA . ASP A 1 104 ? -3.699 -8.780 15.341 1.00 97.44 104 ASP A CA 1
ATOM 845 C C . ASP A 1 104 ? -2.341 -9.197 15.937 1.00 97.44 104 ASP A C 1
ATOM 847 O O . ASP A 1 104 ? -2.182 -10.278 16.501 1.00 97.44 104 ASP A O 1
ATOM 851 N N . GLN A 1 105 ? -1.342 -8.316 15.794 1.00 97.06 105 GLN A N 1
ATOM 852 C CA . GLN A 1 105 ? 0.053 -8.514 16.230 1.00 97.06 105 GLN A CA 1
ATOM 853 C C . GLN A 1 105 ? 0.819 -9.624 15.485 1.00 97.06 105 GLN A C 1
ATOM 855 O O . GLN A 1 105 ? 1.959 -9.917 15.835 1.00 97.06 105 GLN A O 1
ATOM 860 N N . THR A 1 106 ? 0.241 -10.206 14.433 1.00 96.38 106 THR A N 1
ATOM 861 C CA . THR A 1 106 ? 0.922 -11.157 13.546 1.00 96.38 106 THR A CA 1
ATOM 862 C C . THR A 1 106 ? 1.425 -10.429 12.307 1.00 96.38 106 THR A C 1
ATOM 864 O O . THR A 1 106 ? 0.647 -9.747 11.644 1.00 96.38 106 TH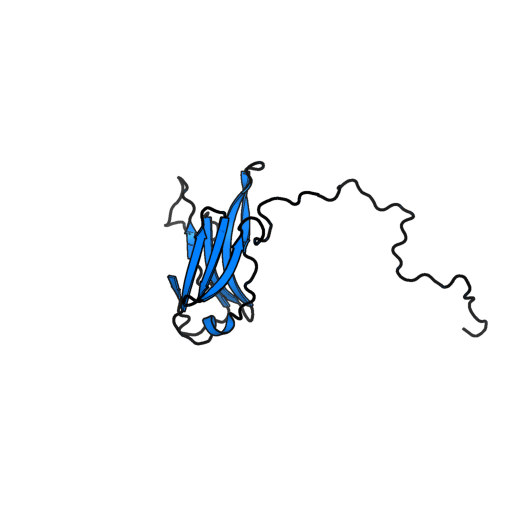R A O 1
ATOM 867 N N . VAL A 1 107 ? 2.711 -10.567 11.979 1.00 97.31 107 VAL A N 1
ATOM 868 C CA . VAL A 1 107 ? 3.282 -10.000 10.747 1.00 97.31 107 VAL A CA 1
ATOM 869 C C . VAL A 1 107 ? 2.689 -10.730 9.543 1.00 97.31 107 VAL A C 1
ATOM 871 O O . VAL A 1 107 ? 2.860 -11.938 9.403 1.00 97.31 107 VAL A O 1
ATOM 874 N N . VAL A 1 108 ? 1.986 -9.994 8.683 1.00 97.00 108 VAL A N 1
ATOM 875 C CA . VAL A 1 108 ? 1.390 -10.519 7.442 1.00 97.00 108 VAL A CA 1
ATOM 876 C C . VAL A 1 108 ? 2.140 -10.055 6.198 1.00 97.00 108 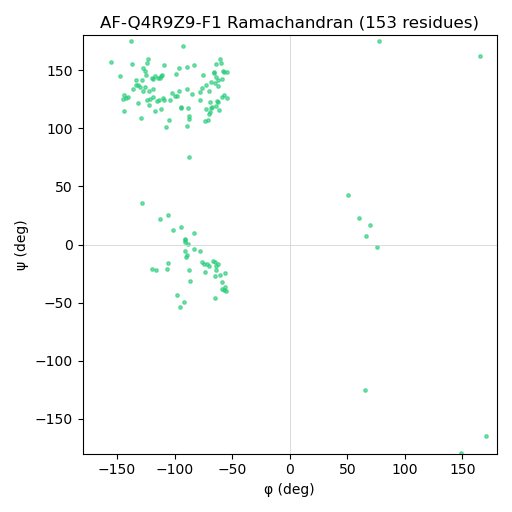VAL A C 1
ATOM 878 O O . VAL A 1 108 ? 2.034 -10.690 5.155 1.00 97.00 108 VAL A O 1
ATOM 881 N N . ASN A 1 109 ? 2.894 -8.956 6.297 1.00 96.50 109 ASN A N 1
ATOM 882 C CA . ASN A 1 109 ? 3.733 -8.434 5.223 1.00 96.50 109 ASN A CA 1
ATOM 883 C C . ASN A 1 109 ? 4.982 -7.769 5.807 1.00 96.50 109 ASN A C 1
ATOM 885 O O . ASN A 1 109 ? 4.895 -7.116 6.847 1.00 96.50 109 ASN A O 1
ATOM 889 N N . SER A 1 110 ? 6.114 -7.865 5.124 1.00 96.88 110 SER A N 1
ATOM 890 C CA . SER A 1 110 ? 7.328 -7.123 5.463 1.00 96.88 110 SER A CA 1
ATOM 891 C C . SER A 1 110 ? 8.208 -6.950 4.230 1.00 96.88 110 SER A C 1
ATOM 893 O O . SER A 1 110 ? 8.093 -7.695 3.257 1.00 96.88 110 SER A O 1
ATOM 895 N N . GLY A 1 111 ? 9.075 -5.943 4.247 1.00 96.06 111 GLY A N 1
ATOM 896 C CA . GLY A 1 111 ? 9.976 -5.681 3.128 1.00 96.06 111 GLY A CA 1
ATOM 897 C C . GLY A 1 111 ? 10.713 -4.359 3.254 1.00 96.06 111 GLY A C 1
ATOM 898 O O . GLY A 1 111 ? 10.741 -3.742 4.320 1.00 96.06 111 GLY A O 1
ATOM 899 N N . SER A 1 112 ? 11.307 -3.908 2.150 1.00 96.44 112 SER A N 1
ATOM 900 C CA . SER A 1 112 ? 11.922 -2.584 2.051 1.00 96.44 112 SER A CA 1
ATOM 901 C C . SER A 1 112 ? 11.164 -1.675 1.090 1.00 96.44 112 SER A C 1
ATOM 903 O O . SER A 1 112 ? 10.740 -2.097 0.015 1.00 96.44 112 SER A O 1
ATOM 905 N N . LEU A 1 113 ? 11.083 -0.384 1.421 1.00 95.44 113 LEU A N 1
ATOM 906 C CA . LEU A 1 113 ? 10.546 0.641 0.524 1.00 95.44 113 LEU A CA 1
ATOM 907 C C . LEU A 1 113 ? 11.281 0.694 -0.825 1.00 95.44 113 LEU A C 1
ATOM 909 O O . LEU A 1 113 ? 10.714 1.157 -1.808 1.00 95.44 113 LEU A O 1
ATOM 913 N N . LEU A 1 114 ? 12.539 0.250 -0.882 1.00 92.50 114 LEU A N 1
ATOM 914 C CA . LEU A 1 114 ? 13.368 0.350 -2.083 1.00 92.50 114 LEU A CA 1
ATOM 915 C C . LEU A 1 114 ? 13.180 -0.830 -3.049 1.00 92.50 114 LEU A C 1
ATOM 917 O O . LEU A 1 114 ? 13.300 -0.631 -4.256 1.00 92.50 114 LEU A O 1
ATOM 921 N N . SER A 1 115 ? 12.883 -2.031 -2.538 1.00 91.44 115 SER A N 1
ATOM 922 C CA . SER A 1 115 ? 12.821 -3.283 -3.318 1.00 91.44 115 SER A CA 1
ATOM 923 C C . SER A 1 115 ? 11.439 -3.937 -3.370 1.00 91.44 115 SER A C 1
ATOM 925 O O . SER A 1 115 ? 11.160 -4.721 -4.282 1.00 91.44 115 SER A O 1
ATOM 927 N N . ASP A 1 116 ? 10.565 -3.637 -2.408 1.00 94.62 116 ASP A N 1
ATOM 928 C CA . ASP A 1 116 ? 9.298 -4.354 -2.201 1.00 94.62 116 ASP A CA 1
ATOM 929 C C . ASP A 1 116 ? 8.063 -3.511 -2.491 1.00 94.62 116 ASP A C 1
ATOM 931 O O . ASP A 1 116 ? 6.951 -3.826 -2.066 1.00 94.62 116 ASP A O 1
ATOM 935 N N . MET A 1 117 ? 8.269 -2.474 -3.300 1.00 94.56 117 MET A N 1
ATOM 936 C CA . MET A 1 117 ? 7.237 -1.554 -3.749 1.00 94.56 117 MET A CA 1
ATOM 937 C C . MET A 1 117 ? 7.085 -1.630 -5.266 1.00 94.56 117 MET A C 1
ATOM 939 O O . MET A 1 117 ? 8.052 -1.828 -6.000 1.00 94.56 117 MET A O 1
ATOM 943 N N . THR A 1 118 ? 5.853 -1.481 -5.734 1.00 94.25 118 THR A N 1
ATOM 944 C CA . THR A 1 118 ? 5.483 -1.433 -7.146 1.00 94.25 118 THR A CA 1
ATOM 945 C C . THR A 1 118 ? 4.718 -0.137 -7.408 1.00 94.25 118 THR A C 1
ATOM 947 O O . THR A 1 118 ? 3.710 0.101 -6.740 1.00 94.25 118 THR A O 1
ATOM 950 N N . PRO A 1 119 ? 5.155 0.701 -8.359 1.00 93.56 119 PRO A N 1
ATOM 951 C CA . PRO A 1 119 ? 6.451 0.660 -9.050 1.00 93.56 119 PRO A CA 1
ATOM 952 C C . PRO A 1 119 ? 7.638 0.827 -8.078 1.00 93.56 119 PRO A C 1
ATOM 954 O O . PRO A 1 119 ? 7.446 1.333 -6.970 1.00 93.56 119 PRO A O 1
ATOM 957 N N . PRO A 1 120 ? 8.865 0.418 -8.452 1.00 91.38 120 PRO A N 1
ATOM 958 C CA . PRO A 1 120 ? 10.030 0.556 -7.581 1.00 91.38 120 PRO A CA 1
ATOM 959 C C . PRO A 1 120 ? 10.372 2.033 -7.348 1.00 91.38 120 PRO A C 1
ATOM 961 O O . PRO A 1 120 ? 10.141 2.887 -8.206 1.00 91.38 120 PRO A O 1
ATOM 964 N N . VAL A 1 121 ? 10.909 2.362 -6.170 1.00 90.69 121 VAL A N 1
ATOM 965 C CA . VAL A 1 121 ? 11.322 3.741 -5.837 1.00 90.69 121 VAL A CA 1
ATOM 966 C C . VAL A 1 121 ? 12.466 4.195 -6.725 1.00 90.69 121 VAL A C 1
ATOM 968 O O . VAL A 1 121 ? 12.438 5.299 -7.266 1.00 90.69 121 VAL A O 1
ATOM 971 N N . ASN A 1 122 ? 13.459 3.324 -6.879 1.00 87.12 122 ASN A N 1
ATOM 972 C CA . ASN A 1 122 ? 14.569 3.566 -7.774 1.00 87.12 122 ASN A CA 1
ATOM 973 C C . ASN A 1 122 ? 14.207 3.029 -9.162 1.00 87.12 122 ASN A C 1
ATOM 975 O O . ASN A 1 122 ? 13.714 1.901 -9.256 1.00 87.12 122 ASN A O 1
ATOM 979 N N . PRO A 1 123 ? 14.445 3.804 -10.232 1.00 83.94 123 PRO A N 1
ATOM 980 C CA . PRO A 1 123 ? 14.293 3.293 -11.586 1.00 83.94 123 PRO A CA 1
ATOM 981 C C . PRO A 1 123 ? 15.229 2.093 -11.810 1.00 83.94 123 PRO A C 1
ATOM 983 O O . PRO A 1 123 ? 16.244 1.971 -11.112 1.00 83.94 123 PRO A O 1
ATOM 986 N N . PRO A 1 124 ? 14.908 1.210 -12.772 1.00 83.62 124 PRO A N 1
ATOM 987 C CA . PRO A 1 124 ? 15.803 0.123 -13.140 1.00 83.62 124 PRO A CA 1
ATOM 988 C C . PRO A 1 124 ? 17.164 0.678 -13.581 1.00 83.62 124 PRO A C 1
ATOM 990 O O . PRO A 1 124 ? 17.264 1.795 -14.093 1.00 83.62 124 PRO A O 1
ATOM 993 N N . ALA A 1 125 ? 18.223 -0.101 -13.348 1.00 83.88 125 ALA A N 1
ATOM 994 C CA . ALA A 1 125 ? 19.584 0.292 -13.715 1.00 83.88 125 ALA A CA 1
ATOM 995 C C . ALA A 1 125 ? 19.764 0.414 -15.237 1.00 83.88 125 ALA A C 1
ATOM 997 O O . ALA A 1 125 ? 20.591 1.194 -15.702 1.00 83.88 125 ALA A O 1
ATOM 998 N N . GLU A 1 126 ? 18.966 -0.342 -15.987 1.00 85.88 126 GLU A N 1
ATOM 999 C CA . GLU A 1 126 ? 18.969 -0.410 -17.440 1.00 85.88 126 GLU A CA 1
ATOM 1000 C C . GLU A 1 126 ? 17.558 -0.110 -17.955 1.00 85.88 126 GLU A C 1
ATOM 1002 O O . GLU A 1 126 ? 16.560 -0.443 -17.308 1.00 85.88 126 GLU A O 1
ATOM 1007 N N . ILE A 1 127 ? 17.486 0.547 -19.108 1.00 84.94 127 ILE A N 1
ATOM 1008 C CA . ILE A 1 127 ? 16.250 0.818 -19.845 1.00 84.94 127 ILE A CA 1
ATOM 1009 C C . ILE A 1 127 ? 16.429 0.294 -21.269 1.00 84.94 127 ILE A C 1
ATOM 1011 O O . ILE A 1 127 ? 17.553 0.280 -21.771 1.00 84.94 127 ILE A O 1
ATOM 1015 N N . GLU A 1 128 ? 15.341 -0.135 -21.906 1.00 85.69 128 GLU A N 1
ATOM 1016 C CA . GLU A 1 128 ? 15.376 -0.480 -23.329 1.00 85.69 128 GLU A CA 1
ATOM 1017 C C . GLU A 1 128 ? 15.686 0.773 -24.155 1.00 85.69 128 GLU A C 1
ATOM 1019 O O . GLU A 1 128 ? 15.195 1.866 -23.848 1.00 85.69 128 GLU A O 1
ATOM 1024 N N . ASP A 1 129 ? 16.534 0.622 -25.173 1.00 86.50 129 ASP A N 1
ATOM 1025 C CA . ASP A 1 129 ? 16.874 1.713 -26.079 1.00 86.50 129 ASP A CA 1
ATOM 1026 C C . ASP A 1 129 ? 15.669 1.985 -26.997 1.00 86.50 129 ASP A C 1
ATOM 1028 O O . ASP A 1 129 ? 15.276 1.098 -27.756 1.00 86.50 129 ASP A O 1
ATOM 1032 N N . PRO A 1 130 ? 15.053 3.181 -26.938 1.00 90.25 130 PRO A N 1
ATOM 1033 C CA . PRO A 1 130 ? 13.890 3.497 -27.763 1.00 90.25 130 PRO A CA 1
ATOM 1034 C C . PRO A 1 130 ? 14.197 3.515 -29.267 1.00 90.25 130 PRO A C 1
ATOM 1036 O O . PRO A 1 130 ? 13.265 3.446 -30.067 1.00 90.25 130 PRO A O 1
ATOM 1039 N N . GLU A 1 131 ? 15.470 3.622 -29.652 1.00 91.31 131 GLU A N 1
ATOM 1040 C CA . GLU A 1 131 ? 15.904 3.590 -31.049 1.00 91.31 131 GLU A CA 1
ATOM 1041 C C . GLU A 1 131 ? 16.235 2.169 -31.532 1.00 91.31 131 GLU A C 1
ATOM 1043 O O . GLU A 1 131 ? 16.496 1.980 -32.724 1.00 91.31 131 GLU A O 1
ATOM 1048 N N . ASP A 1 132 ? 16.214 1.167 -30.643 1.00 90.44 132 ASP A N 1
ATOM 1049 C CA . ASP A 1 132 ? 16.444 -0.222 -31.027 1.00 90.44 132 ASP A CA 1
ATOM 1050 C C . ASP A 1 132 ? 15.268 -0.731 -31.864 1.00 90.44 132 ASP A C 1
ATOM 1052 O O . ASP A 1 132 ? 14.099 -0.704 -31.467 1.00 90.44 132 ASP A O 1
ATOM 1056 N N . GLN A 1 133 ? 15.583 -1.183 -33.072 1.00 88.50 133 GLN A N 1
ATOM 1057 C CA . GLN A 1 133 ? 14.611 -1.735 -33.998 1.00 88.50 133 GLN A CA 1
ATOM 1058 C C . GLN A 1 133 ? 15.026 -3.146 -34.352 1.00 88.50 133 GLN A C 1
ATOM 1060 O O . GLN A 1 133 ? 16.163 -3.408 -34.746 1.00 88.50 133 GLN A O 1
ATOM 1065 N N . LYS A 1 134 ? 14.053 -4.054 -34.274 1.00 86.94 134 LYS A N 1
ATOM 1066 C CA . LYS A 1 134 ? 14.231 -5.416 -34.753 1.00 86.94 134 LYS A CA 1
ATOM 1067 C C . LYS A 1 134 ? 14.691 -5.381 -36.224 1.00 86.94 134 LYS A C 1
ATOM 1069 O O . LYS A 1 134 ? 13.993 -4.778 -37.042 1.00 86.94 134 LYS A O 1
ATOM 1074 N N . PRO A 1 135 ? 15.809 -6.042 -36.573 1.00 90.50 135 PRO A N 1
ATOM 1075 C CA . PRO A 1 135 ? 16.260 -6.149 -37.956 1.00 90.50 135 PRO A CA 1
ATOM 1076 C C . PRO A 1 135 ? 15.201 -6.776 -38.871 1.00 90.50 135 PRO A C 1
ATOM 1078 O O . PRO A 1 135 ? 14.441 -7.646 -38.444 1.00 90.50 135 PRO A O 1
ATOM 1081 N N . GLU A 1 136 ? 15.172 -6.377 -40.146 1.00 88.19 136 GLU A N 1
ATOM 1082 C CA . GLU A 1 136 ? 14.204 -6.909 -41.122 1.00 88.19 136 GLU A CA 1
ATOM 1083 C C . GLU A 1 136 ? 14.324 -8.432 -41.325 1.00 88.19 136 GLU A C 1
ATOM 1085 O O . GLU A 1 136 ? 13.347 -9.091 -41.677 1.00 88.19 136 GLU A O 1
ATOM 1090 N N . ASP A 1 137 ? 15.508 -9.000 -41.095 1.00 89.06 137 ASP A N 1
ATOM 1091 C CA . ASP A 1 137 ? 15.815 -10.425 -41.234 1.00 89.06 137 ASP A CA 1
ATOM 1092 C C . ASP A 1 137 ? 15.600 -11.238 -39.946 1.00 89.06 137 ASP A C 1
ATOM 1094 O O . ASP A 1 137 ? 15.865 -12.443 -39.915 1.00 89.06 137 ASP A O 1
ATOM 1098 N N . TRP A 1 138 ? 15.095 -10.611 -38.883 1.00 88.00 138 TRP A N 1
ATOM 1099 C CA . TRP A 1 138 ? 14.863 -11.279 -37.610 1.00 88.00 138 TRP A CA 1
ATOM 1100 C C . TRP A 1 138 ? 13.648 -12.220 -37.672 1.00 88.00 138 TRP A C 1
ATOM 1102 O O . TRP A 1 138 ? 12.490 -11.795 -37.652 1.00 88.00 138 TRP A O 1
ATOM 1112 N N . ASP A 1 139 ? 13.911 -13.527 -37.703 1.00 87.31 139 ASP A N 1
ATOM 1113 C CA . ASP A 1 139 ? 12.879 -14.564 -37.747 1.00 87.31 139 ASP A CA 1
ATOM 1114 C C . ASP A 1 139 ? 12.407 -14.978 -36.344 1.00 87.31 139 ASP A C 1
ATOM 1116 O O . ASP A 1 139 ? 13.101 -15.684 -35.614 1.00 87.31 139 ASP A O 1
ATOM 1120 N N . GLU A 1 140 ? 11.189 -14.581 -35.972 1.00 88.50 140 GLU A N 1
ATOM 1121 C CA . GLU A 1 140 ? 10.558 -14.989 -34.706 1.00 88.50 140 GLU A CA 1
ATOM 1122 C C . GLU A 1 140 ? 9.721 -16.263 -34.811 1.00 88.50 140 GLU A C 1
ATOM 1124 O O . GLU A 1 140 ? 9.061 -16.651 -33.844 1.00 88.50 140 GLU A O 1
ATOM 1129 N N . ARG A 1 141 ? 9.671 -16.908 -35.981 1.00 88.69 141 ARG A N 1
ATOM 1130 C CA . ARG A 1 141 ? 8.792 -18.059 -36.178 1.00 88.69 141 ARG A CA 1
ATOM 1131 C C . ARG A 1 141 ? 9.294 -19.232 -35.326 1.00 88.69 141 ARG A C 1
ATOM 1133 O O . ARG A 1 141 ? 10.360 -19.777 -35.599 1.00 88.69 141 ARG A O 1
ATOM 1140 N N . PRO A 1 142 ? 8.503 -19.722 -34.351 1.00 86.69 142 PRO A N 1
ATOM 1141 C CA . PRO A 1 142 ? 8.909 -20.862 -33.526 1.00 86.69 142 PRO A CA 1
ATOM 1142 C C . PRO A 1 142 ? 8.890 -22.183 -34.306 1.00 86.69 142 PRO A C 1
ATOM 1144 O O . PRO A 1 142 ? 9.437 -23.189 -33.859 1.00 86.69 142 PRO A O 1
ATOM 1147 N N . LYS A 1 143 ? 8.206 -22.206 -35.454 1.00 89.62 143 LYS A N 1
ATOM 1148 C CA . LYS A 1 143 ? 8.134 -23.344 -36.365 1.00 89.62 143 LYS A CA 1
ATOM 1149 C C . LYS A 1 143 ? 8.297 -22.839 -37.788 1.00 89.62 143 LYS A C 1
ATOM 1151 O O . LYS A 1 143 ? 7.619 -21.894 -38.188 1.00 89.62 143 LYS A O 1
ATOM 1156 N N . ILE A 1 144 ? 9.140 -23.522 -38.549 1.00 87.25 144 ILE A N 1
ATOM 1157 C CA . ILE A 1 144 ? 9.292 -23.321 -39.988 1.00 87.25 144 ILE A CA 1
ATOM 1158 C C . ILE A 1 144 ? 8.717 -24.527 -40.727 1.00 87.25 144 ILE A C 1
ATOM 1160 O O . ILE A 1 144 ? 8.626 -25.622 -40.168 1.00 87.25 144 ILE A O 1
ATOM 1164 N N . GLN A 1 145 ? 8.293 -24.319 -41.972 1.00 85.19 145 GLN A N 1
ATOM 1165 C CA . GLN A 1 145 ? 7.955 -25.444 -42.838 1.00 85.19 145 GLN A CA 1
ATOM 1166 C C . GLN A 1 145 ? 9.211 -26.280 -43.057 1.00 85.19 145 GLN A C 1
ATOM 1168 O O . GLN A 1 145 ? 10.285 -25.721 -43.279 1.00 85.19 145 GLN A O 1
ATOM 1173 N N . AS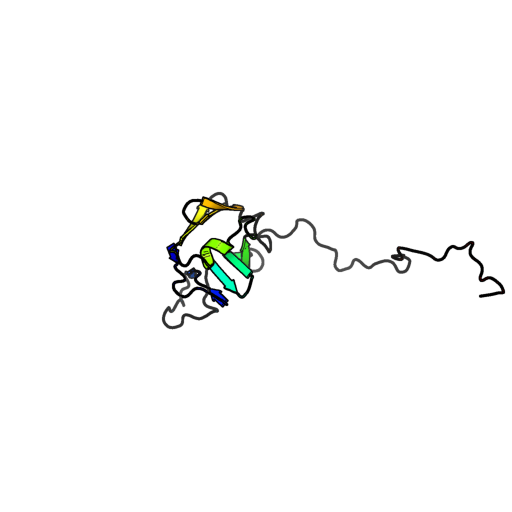P A 1 146 ? 9.067 -27.600 -42.973 1.00 85.19 146 ASP A N 1
ATOM 1174 C CA . ASP A 1 146 ? 10.164 -28.513 -43.256 1.00 85.19 146 ASP A CA 1
ATOM 1175 C C . ASP A 1 146 ? 10.602 -28.314 -44.717 1.00 85.19 146 ASP A C 1
ATOM 1177 O O . ASP A 1 146 ? 9.804 -28.569 -45.624 1.00 85.19 146 ASP A O 1
ATOM 1181 N N . PRO A 1 147 ? 11.841 -27.858 -44.968 1.00 87.31 147 PRO A N 1
ATOM 1182 C CA . PRO A 1 147 ? 12.307 -27.611 -46.325 1.00 87.31 147 PRO A CA 1
ATOM 1183 C C . PRO A 1 147 ? 12.399 -28.890 -47.173 1.00 87.31 147 PRO A C 1
ATOM 1185 O O . PRO A 1 147 ? 12.496 -28.790 -48.395 1.00 87.31 147 PRO A O 1
ATOM 1188 N N . ALA A 1 148 ? 12.362 -30.081 -46.564 1.00 87.06 148 ALA A N 1
ATOM 1189 C CA . ALA A 1 148 ? 12.338 -31.362 -47.267 1.00 87.06 148 ALA A CA 1
ATOM 1190 C C . ALA A 1 148 ? 10.916 -31.867 -47.582 1.00 87.06 148 ALA A C 1
ATOM 1192 O O . ALA A 1 148 ? 10.761 -32.821 -48.350 1.00 87.06 148 ALA A O 1
ATOM 1193 N N . ALA A 1 149 ? 9.873 -31.251 -47.016 1.00 84.62 149 ALA A N 1
ATOM 1194 C CA . ALA A 1 149 ? 8.496 -31.644 -47.282 1.00 84.62 149 ALA A CA 1
ATOM 1195 C C . ALA A 1 149 ? 8.034 -31.109 -48.645 1.00 84.62 149 ALA A C 1
ATOM 1197 O O . ALA A 1 149 ? 8.054 -29.910 -48.914 1.00 84.62 149 ALA A O 1
ATOM 1198 N N . THR A 1 150 ? 7.566 -32.008 -49.507 1.00 83.44 150 THR A N 1
ATOM 1199 C CA . THR A 1 150 ? 6.912 -31.662 -50.776 1.00 83.44 150 THR A CA 1
ATOM 1200 C C . THR A 1 150 ? 5.435 -32.016 -50.691 1.00 83.44 150 THR A C 1
ATOM 1202 O O . THR A 1 150 ? 5.064 -32.975 -50.014 1.00 83.44 150 THR A O 1
ATOM 1205 N N . LYS A 1 151 ? 4.573 -31.222 -51.339 1.00 82.56 151 LYS A N 1
ATOM 1206 C CA . LYS A 1 151 ? 3.133 -31.500 -51.377 1.00 82.56 151 LYS A CA 1
ATOM 1207 C C . LYS A 1 151 ? 2.903 -32.826 -52.134 1.00 82.56 151 LYS A C 1
ATOM 1209 O O . LYS A 1 151 ? 3.272 -32.876 -53.308 1.00 82.56 151 LYS A O 1
ATOM 1214 N N . PRO A 1 152 ? 2.316 -33.866 -51.511 1.00 85.25 152 PRO A N 1
ATOM 1215 C CA . PRO A 1 152 ? 2.001 -35.122 -52.194 1.00 85.25 152 PRO A CA 1
ATOM 1216 C C . PRO A 1 152 ? 0.959 -34.927 -53.306 1.00 85.25 152 PRO A C 1
ATOM 1218 O O . PRO A 1 152 ? 0.164 -33.986 -53.254 1.00 85.25 152 PRO A O 1
ATOM 1221 N N . GLU A 1 153 ? 0.945 -35.818 -54.304 1.00 77.56 153 GLU A N 1
ATOM 1222 C CA . GLU A 1 153 ? -0.004 -35.760 -55.434 1.00 77.56 153 GLU A CA 1
ATOM 1223 C C . GLU A 1 153 ? -1.472 -35.955 -55.012 1.00 77.56 153 GLU A C 1
ATOM 1225 O O . GLU A 1 153 ? -2.374 -35.518 -55.722 1.00 77.56 153 GLU A O 1
ATOM 1230 N N . ASP A 1 154 ? -1.716 -36.581 -53.859 1.00 75.81 154 ASP A N 1
ATOM 1231 C CA . ASP A 1 154 ? -3.031 -36.952 -53.328 1.00 75.81 154 ASP A CA 1
ATOM 1232 C C . ASP A 1 154 ? -3.564 -36.014 -52.226 1.00 75.81 154 ASP A C 1
ATOM 1234 O O . ASP A 1 154 ? -4.546 -36.348 -51.562 1.00 75.81 154 ASP A O 1
ATOM 1238 N N . TRP A 1 155 ? -2.942 -34.843 -52.045 1.00 65.50 155 TRP A N 1
ATOM 1239 C CA . TRP A 1 155 ? -3.370 -33.819 -51.080 1.00 65.50 155 TRP A CA 1
ATOM 1240 C C . TRP A 1 155 ? -4.547 -32.956 -51.551 1.00 65.50 155 TRP A C 1
ATOM 1242 O O . TRP A 1 155 ? -4.395 -32.233 -52.570 1.00 65.50 155 TRP A O 1
#

Mean predicted aligned error: 7.08 Å

Organism: Tetraodon nigroviridis (NCBI:txid99883)

Foldseek 3Di:
DKDFPQVFDAFDWDKDFAADDDPPDDPVPDDPPGHGAWIFAWGDHHPDTFTWTWGWDQDPVVRDTDIWTFDGFPDDCVCVRGVRDMKDWDWDADPVQKIFIDINNHTRDIDGQQPGIVVHPDDDPDDDDPPDDDDPPDDPDPDDDDPPDDDDPVD

Secondary structure (DSSP, 8-state):
-EEE-TT--SEEE--EEEE---TT--GGG--TTS-EEEEEEEEEETTEEEEEEEEEEEPTTT--EEEEEEPPPSS--THHHHS--EEEEEEEE-TTSEEEEEETTEEEEEEETTTSEES-SSPPS----TT----TT----S----TT----TT-

Sequence (155 aa):
YEVSFQAGIDCGGAYVKLLSQTPDLDLDQFVDKTPYTIMFGPDKCGEEYKLHFIFRHKNPKTGEFEEKHAKKPDADLRSYYTDKKTHLYTLVLNPDNTFEVLVDQTVVNSGSLLSDMTPPVNPPAEIEDPEDQKPEDWDERPKIQDPAATKPEDW

Solvent-accessible surface area (backbone atoms only — not comparable to full-atom values): 9775 Å² total; per-residue (Å²): 94,72,53,59,39,76,89,48,70,60,65,58,72,73,50,49,69,46,65,46,92,54,98,82,69,51,78,94,70,67,52,94,82,55,63,47,42,36,37,44,32,48,34,32,49,73,90,45,73,42,73,46,45,31,37,53,45,65,41,91,85,81,66,49,75,44,74,28,30,49,63,80,52,89,54,86,56,63,61,82,51,65,72,48,48,76,45,40,45,46,80,48,79,46,97,86,43,38,37,40,34,26,50,72,87,40,78,47,37,71,48,33,59,63,78,39,21,50,60,50,70,59,77,72,96,70,74,85,62,89,83,68,67,84,59,95,84,66,80,82,69,93,70,76,80,62,90,86,67,71,89,60,96,89,113

Nearest PDB structures (foldseek):
  1jhn-assembly1_A  TM=9.113E-01  e=1.150E-15  Canis lupus familiaris
  5hca-assembly3_B  TM=9.131E-01  e=3.350E-07  Entamoeba histolytica HM-1:IMSS
  8xvf-assembly3_C  TM=8.458E-01  e=5.739E-07  Trichinella spiralis
  1urx-assembly1_A  TM=4.355E-01  e=7.670E-01  Zobellia galactanivorans

Radius of gyration: 24.45 Å; Cα contacts (8 Å, |Δi|>4): 225; chains: 1; bounding box: 42×62×72 Å

InterPro domains:
  IPR001580 Calreticulin/calnexin [PF00262] (1-155)
  IPR001580 Calreticulin/calnexin [PR00626] (6-24)
  IPR001580 Calreticulin/calnexin [PR00626] (34-50)
  IPR001580 Calreticulin/calnexin [PR00626] (134-147)
  IPR001580 Calreticulin/calnexin [PTHR11073] (1-155)
  IPR009033 Calreticulin/calnexin, P domain superfamily [G3DSA:2.10.250.10] (121-155)
  IPR009033 Calreticulin/calnexin, P domain superfamily [SSF63887] (120-155)
  IPR013320 Concanavalin A-like lectin/glucanase domain superfamily [SSF49899] (1-131)
  IPR018124 Calreticulin/calnexin, conserved site [PS00804] (38-46)

pLDDT: mean 92.94, std 5.1, range [65.5, 98.62]